Protein A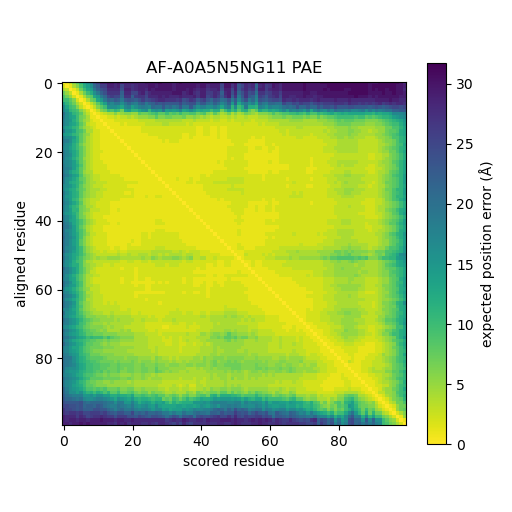F-A0A5N5NG11-F1 (afdb_monomer)

Solvent-accessible surface area (backbone atoms only — not comparable to full-atom values): 6204 Å² total; per-residue (Å²): 137,79,80,78,73,80,73,82,86,80,79,91,73,56,67,69,59,54,29,53,52,42,25,51,55,36,39,76,66,55,22,45,72,70,60,15,49,54,51,20,50,53,16,44,54,23,41,76,70,71,39,58,91,59,7,70,76,44,50,68,60,53,52,50,32,38,77,69,67,76,37,72,50,73,73,58,83,33,79,45,78,78,50,102,89,43,71,47,78,36,82,55,87,87,75,79,95,76,90,129

pLDDT: mean 90.29, std 13.8, range [43.03, 98.75]

Radius of gyration: 19.63 Å; Cα contacts (8 Å, |Δi|>4): 87; chains: 1; bounding box: 60×27×59 Å

Secondary structure (DSSP, 8-state):
-PPPPPPP------HHHHHHHHHHHHHHTT--HHHHHHHHHHHHHHHHTT-GGGSGGGHHHHHHHHHTTSS-TT--PEEEEEETTEEEEESS----S---

Structure (mmCIF, N/CA/C/O backbone):
data_AF-A0A5N5NG11-F1
#
_entry.id   AF-A0A5N5NG11-F1
#
loop_
_atom_site.group_PDB
_atom_site.id
_atom_site.type_symbol
_atom_site.label_atom_id
_atom_site.label_alt_id
_atom_site.label_comp_id
_atom_site.label_asym_id
_atom_site.label_entity_id
_atom_site.label_seq_id
_atom_site.pdbx_PDB_ins_code
_atom_site.Cartn_x
_atom_site.Cartn_y
_atom_site.Cartn_z
_atom_site.occupancy
_atom_site.B_iso_or_equiv
_atom_site.auth_seq_id
_atom_site.auth_comp_id
_atom_site.auth_asym_id
_atom_site.auth_atom_id
_atom_site.pdbx_PDB_model_num
ATOM 1 N N . MET A 1 1 ? 38.436 17.650 -20.817 1.00 43.34 1 MET A N 1
ATOM 2 C CA . MET A 1 1 ? 37.715 16.374 -21.008 1.00 43.34 1 MET A CA 1
ATOM 3 C C . MET A 1 1 ? 37.073 15.990 -19.678 1.00 43.34 1 MET A C 1
ATOM 5 O O . MET A 1 1 ? 37.594 15.136 -18.976 1.00 43.34 1 MET A O 1
ATOM 9 N N . ALA A 1 2 ? 36.013 16.697 -19.277 1.00 46.56 2 ALA A N 1
ATOM 10 C CA . ALA A 1 2 ? 35.226 16.328 -18.103 1.00 46.56 2 ALA A CA 1
ATOM 11 C C . ALA A 1 2 ? 34.147 15.345 -18.569 1.00 46.56 2 ALA A C 1
ATOM 13 O O . ALA A 1 2 ? 33.398 15.654 -19.493 1.00 46.56 2 ALA A O 1
ATOM 14 N N . SER A 1 3 ? 34.151 14.146 -17.990 1.00 52.22 3 SER A N 1
ATOM 15 C CA . SER A 1 3 ? 33.179 13.089 -18.255 1.00 52.22 3 SER A CA 1
ATOM 16 C C . SER A 1 3 ? 31.775 13.593 -17.930 1.00 52.22 3 SER A C 1
ATOM 18 O O . SER A 1 3 ? 31.514 13.973 -16.791 1.00 52.22 3 SER A O 1
ATOM 20 N N . SER A 1 4 ? 30.887 13.594 -18.926 1.00 56.78 4 SER A N 1
ATOM 21 C CA . SER A 1 4 ? 29.443 13.695 -18.716 1.00 56.78 4 SER A CA 1
ATOM 22 C C . SER A 1 4 ? 29.047 12.577 -17.754 1.00 56.78 4 SER A C 1
ATOM 24 O O . SER A 1 4 ? 29.285 11.406 -18.048 1.00 56.78 4 SER A O 1
ATOM 26 N N . LEU A 1 5 ? 28.526 12.924 -16.579 1.00 62.59 5 LEU A N 1
ATOM 27 C CA . LEU A 1 5 ? 27.795 11.965 -15.760 1.00 62.59 5 LEU A CA 1
ATOM 28 C C . LEU A 1 5 ? 26.541 11.613 -16.565 1.00 62.59 5 LEU A C 1
ATOM 30 O O . LEU A 1 5 ? 25.843 12.521 -17.010 1.00 62.59 5 LEU A O 1
ATOM 34 N N . ASP A 1 6 ? 26.324 10.326 -16.829 1.00 65.25 6 ASP A N 1
ATOM 35 C CA . ASP A 1 6 ? 25.105 9.830 -17.471 1.00 65.25 6 ASP A CA 1
ATOM 36 C C . ASP A 1 6 ? 23.903 10.390 -16.700 1.00 65.25 6 ASP A C 1
ATOM 38 O O . ASP A 1 6 ? 23.761 10.139 -15.498 1.00 65.25 6 ASP A O 1
ATOM 42 N N . GLU A 1 7 ? 23.061 11.189 -17.359 1.00 64.69 7 GLU A N 1
ATOM 43 C CA . GLU A 1 7 ? 21.791 11.591 -16.762 1.00 64.69 7 GLU A CA 1
ATOM 44 C C . GLU A 1 7 ? 20.988 10.324 -16.446 1.00 64.69 7 GLU A C 1
ATOM 46 O O . GLU A 1 7 ? 20.955 9.392 -17.260 1.00 64.69 7 GLU A O 1
ATOM 51 N N . PRO A 1 8 ? 20.349 10.245 -15.265 1.00 70.31 8 PRO A N 1
ATOM 52 C CA . PRO A 1 8 ? 19.557 9.081 -14.919 1.00 70.31 8 PRO A CA 1
ATOM 53 C C . PRO A 1 8 ? 18.483 8.886 -15.989 1.00 70.31 8 PRO A C 1
ATOM 55 O O . PRO A 1 8 ? 17.636 9.746 -16.214 1.00 70.31 8 PRO A O 1
ATOM 58 N N . LYS A 1 9 ? 18.537 7.740 -16.667 1.00 85.00 9 LYS A N 1
ATOM 59 C CA . LYS A 1 9 ? 17.586 7.389 -17.717 1.00 85.00 9 LYS A CA 1
ATOM 60 C C . LYS A 1 9 ? 16.188 7.245 -17.114 1.00 85.00 9 LYS A C 1
ATOM 62 O O . LYS A 1 9 ? 15.869 6.221 -16.512 1.00 85.00 9 LYS A O 1
ATOM 67 N N . THR A 1 10 ? 15.354 8.263 -17.289 1.00 88.38 10 THR A N 1
ATOM 68 C CA . THR A 1 10 ? 13.952 8.247 -16.860 1.00 88.38 10 THR A CA 1
ATOM 69 C C . THR A 1 10 ? 13.092 7.475 -17.859 1.00 88.38 10 THR A C 1
ATOM 71 O O . THR A 1 10 ? 13.306 7.530 -19.070 1.00 88.38 10 THR A O 1
ATOM 74 N N . VAL A 1 11 ? 12.096 6.751 -17.348 1.00 91.88 11 VAL A N 1
ATOM 75 C CA . VAL A 1 11 ? 11.072 6.078 -18.153 1.00 91.88 11 VAL A CA 1
ATOM 76 C C . VAL A 1 11 ? 9.715 6.635 -17.752 1.00 91.88 11 VAL A C 1
ATOM 78 O O . VAL A 1 11 ? 9.373 6.645 -16.572 1.00 91.88 11 VAL A O 1
ATOM 81 N N . HIS A 1 12 ? 8.940 7.087 -18.735 1.00 94.12 12 HIS A N 1
ATOM 82 C CA . HIS A 1 12 ? 7.559 7.493 -18.512 1.00 94.12 12 HIS A CA 1
ATOM 83 C C . HIS A 1 12 ? 6.645 6.274 -18.569 1.00 94.12 12 HIS A C 1
ATOM 85 O O . HIS A 1 12 ? 6.713 5.470 -19.498 1.00 94.12 12 HIS A O 1
ATOM 91 N N . VAL A 1 13 ? 5.772 6.165 -17.577 1.00 96.12 13 VAL A N 1
ATOM 92 C CA . VAL A 1 13 ? 4.762 5.113 -17.471 1.00 96.12 13 VAL A CA 1
ATOM 93 C C . VAL A 1 13 ? 3.390 5.758 -17.346 1.00 96.12 13 VAL A C 1
ATOM 95 O O . VAL A 1 13 ? 3.260 6.847 -16.783 1.00 96.12 13 VAL A O 1
ATOM 98 N N . ARG A 1 14 ? 2.352 5.105 -17.875 1.00 98.19 14 ARG A N 1
ATOM 99 C CA . ARG A 1 14 ? 0.979 5.560 -17.634 1.00 98.19 14 ARG A CA 1
ATOM 100 C C . ARG A 1 14 ? 0.632 5.284 -16.176 1.00 98.19 14 ARG A C 1
ATOM 102 O O . ARG A 1 14 ? 1.035 4.264 -15.619 1.00 98.19 14 ARG A O 1
ATOM 109 N N . HIS A 1 15 ? -0.150 6.171 -15.570 1.00 97.81 15 HIS A N 1
ATOM 110 C CA . HIS A 1 15 ? -0.534 6.023 -14.166 1.00 97.81 15 HIS A CA 1
ATOM 111 C C . HIS A 1 15 ? -1.332 4.733 -13.913 1.00 97.81 15 HIS A C 1
ATOM 113 O O . HIS A 1 15 ? -1.215 4.138 -12.849 1.00 97.81 15 HIS A O 1
ATOM 119 N N . GLU A 1 16 ? -2.098 4.276 -14.906 1.00 98.50 16 GLU A N 1
ATOM 120 C CA . GLU A 1 16 ? -2.859 3.023 -14.868 1.00 98.50 16 GLU A CA 1
ATOM 121 C C . GLU A 1 16 ? -1.932 1.807 -14.734 1.00 98.50 16 GLU A C 1
ATOM 123 O O . GLU A 1 16 ? -2.146 0.946 -13.882 1.00 98.50 16 GLU A O 1
ATOM 128 N N . ASP A 1 17 ? -0.852 1.780 -15.523 1.00 98.50 17 ASP A N 1
ATOM 129 C CA . ASP A 1 17 ? 0.143 0.707 -15.485 1.00 98.50 17 ASP A CA 1
ATOM 130 C C . ASP A 1 17 ? 0.917 0.734 -14.156 1.00 98.50 17 ASP A C 1
ATOM 132 O O . ASP A 1 17 ? 1.170 -0.312 -13.557 1.00 98.50 17 ASP A O 1
ATOM 136 N N . ALA A 1 18 ? 1.254 1.931 -13.658 1.00 98.00 18 ALA A N 1
ATOM 137 C CA . ALA A 1 18 ? 1.916 2.104 -12.365 1.00 98.00 18 ALA A CA 1
ATOM 138 C C . ALA A 1 18 ? 1.035 1.636 -11.195 1.00 98.00 18 ALA A C 1
ATOM 140 O O . ALA A 1 18 ? 1.527 0.974 -10.278 1.00 98.00 18 ALA A O 1
ATOM 141 N N . GLN A 1 19 ? -0.267 1.934 -11.240 1.00 98.69 19 GLN A N 1
ATOM 142 C CA . GLN A 1 19 ? -1.216 1.491 -10.224 1.00 98.69 19 GLN A CA 1
ATOM 143 C C . GLN A 1 19 ? -1.369 -0.033 -10.249 1.00 98.69 19 GLN A C 1
ATOM 145 O O . GLN A 1 19 ? -1.201 -0.670 -9.211 1.00 98.69 19 GLN A O 1
ATOM 150 N N . ALA A 1 20 ? -1.589 -0.628 -11.426 1.00 98.62 20 ALA A N 1
ATOM 151 C CA . ALA A 1 20 ? -1.698 -2.080 -11.573 1.00 98.62 20 ALA A CA 1
ATOM 152 C C . ALA A 1 20 ? -0.429 -2.805 -11.085 1.00 98.62 20 ALA A C 1
ATOM 154 O O . ALA A 1 20 ? -0.509 -3.835 -10.411 1.00 98.62 20 ALA A O 1
ATOM 155 N N . PHE A 1 21 ? 0.749 -2.244 -11.369 1.00 98.44 21 PHE A N 1
ATOM 156 C CA . PHE A 1 21 ? 2.023 -2.765 -10.880 1.00 98.44 21 PHE A CA 1
ATOM 157 C C . PHE A 1 21 ? 2.134 -2.703 -9.349 1.00 98.44 21 PHE A C 1
ATOM 159 O O . PHE A 1 21 ? 2.499 -3.694 -8.709 1.00 98.44 21 PHE A O 1
ATOM 166 N N . ALA A 1 22 ? 1.789 -1.563 -8.746 1.00 98.56 22 ALA A N 1
ATOM 167 C CA . ALA A 1 22 ? 1.803 -1.396 -7.296 1.00 98.56 22 ALA A CA 1
ATOM 168 C C . ALA A 1 22 ? 0.810 -2.341 -6.596 1.00 98.56 22 ALA A C 1
ATOM 170 O O . ALA A 1 22 ? 1.173 -2.995 -5.616 1.00 98.56 22 ALA A O 1
ATOM 171 N N . GLU A 1 23 ? -0.410 -2.472 -7.124 1.00 98.75 23 GLU A N 1
ATOM 172 C CA . GLU A 1 23 ? -1.426 -3.404 -6.623 1.00 98.75 23 GLU A CA 1
ATOM 173 C C . GLU A 1 23 ? -0.932 -4.854 -6.660 1.00 98.75 23 GLU A C 1
ATOM 175 O O . GLU A 1 23 ? -1.103 -5.582 -5.680 1.00 98.75 23 GLU A O 1
ATOM 180 N N . ALA A 1 24 ? -0.290 -5.268 -7.757 1.00 98.69 24 ALA A N 1
ATOM 181 C CA . ALA A 1 24 ? 0.252 -6.616 -7.899 1.00 98.69 24 ALA A CA 1
ATOM 182 C C . ALA A 1 24 ? 1.351 -6.905 -6.863 1.00 98.69 24 ALA A C 1
ATOM 184 O O . ALA A 1 24 ? 1.353 -7.974 -6.250 1.00 98.69 24 ALA A O 1
ATOM 185 N N . ILE A 1 25 ? 2.252 -5.946 -6.611 1.00 98.31 25 ILE A N 1
ATOM 186 C CA . ILE A 1 25 ? 3.288 -6.076 -5.573 1.00 98.31 25 ILE A CA 1
ATOM 187 C C . ILE A 1 25 ? 2.655 -6.227 -4.187 1.00 98.31 25 ILE A C 1
ATOM 189 O O . ILE A 1 25 ? 3.048 -7.114 -3.427 1.00 98.31 25 ILE A O 1
ATOM 193 N N . LEU A 1 26 ? 1.687 -5.373 -3.851 1.00 98.31 26 LEU A N 1
ATOM 194 C CA . LEU A 1 26 ? 1.013 -5.390 -2.550 1.00 98.31 26 LEU A CA 1
ATOM 195 C C . LEU A 1 26 ? 0.297 -6.729 -2.321 1.00 98.31 26 LEU A C 1
ATOM 197 O O . LEU A 1 26 ? 0.502 -7.369 -1.287 1.00 98.31 26 LEU A O 1
ATOM 201 N N . GLN A 1 27 ? -0.464 -7.198 -3.312 1.00 98.12 27 GLN A N 1
ATOM 202 C CA . GLN A 1 27 ? -1.175 -8.479 -3.251 1.00 98.12 27 GLN A CA 1
ATOM 203 C C . GLN A 1 27 ? -0.216 -9.669 -3.147 1.00 98.12 27 GLN A C 1
ATOM 205 O O . GLN A 1 27 ? -0.439 -10.571 -2.339 1.00 98.12 27 GLN A O 1
ATOM 210 N N . ALA A 1 28 ? 0.901 -9.648 -3.882 1.00 97.38 28 ALA A N 1
ATOM 211 C CA . ALA A 1 28 ? 1.937 -10.677 -3.780 1.00 97.38 28 ALA A CA 1
ATOM 212 C C . ALA A 1 28 ? 2.584 -10.748 -2.382 1.00 97.38 28 ALA A C 1
ATOM 214 O O . ALA A 1 28 ? 3.141 -11.780 -2.014 1.00 97.38 28 ALA A O 1
ATOM 215 N N . ASN A 1 29 ? 2.487 -9.677 -1.588 1.00 96.62 29 ASN A N 1
ATOM 216 C CA . ASN A 1 29 ? 2.952 -9.626 -0.199 1.00 96.62 29 ASN A CA 1
ATOM 217 C C . ASN A 1 29 ? 1.801 -9.780 0.818 1.00 96.62 29 ASN A C 1
ATOM 219 O O . ASN A 1 29 ? 1.975 -9.494 2.002 1.00 96.62 29 ASN A O 1
ATOM 223 N N . GLY A 1 30 ? 0.639 -10.270 0.376 1.00 95.50 30 GLY A N 1
ATOM 224 C CA . GLY A 1 30 ? -0.464 -10.682 1.243 1.00 95.50 30 GLY A CA 1
ATOM 225 C C . GLY A 1 30 ? -1.455 -9.582 1.616 1.00 95.50 30 GLY A C 1
ATOM 226 O O . GLY A 1 30 ? -2.306 -9.835 2.469 1.00 95.50 30 GLY A O 1
ATOM 227 N N . VAL A 1 31 ? -1.359 -8.396 1.006 1.00 97.00 31 VAL A N 1
ATOM 228 C CA . VAL A 1 31 ? -2.346 -7.320 1.182 1.00 97.00 31 VAL A CA 1
ATOM 229 C C . VAL A 1 31 ? -3.643 -7.694 0.461 1.00 97.00 31 VAL A C 1
ATOM 231 O O . VAL A 1 31 ? -3.599 -8.219 -0.653 1.00 97.00 31 VAL A O 1
ATOM 234 N N . SER A 1 32 ? -4.801 -7.441 1.082 1.00 95.75 32 SER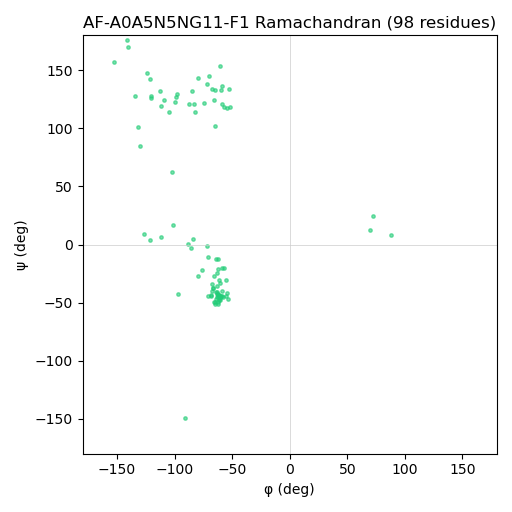 A N 1
ATOM 235 C CA . SER A 1 32 ? -6.103 -7.683 0.442 1.00 95.75 32 SER A CA 1
ATOM 236 C C . SER A 1 32 ? -6.253 -6.847 -0.835 1.00 95.75 32 SER A C 1
ATOM 238 O O . SER A 1 32 ? -5.647 -5.785 -0.971 1.00 95.75 32 SER A O 1
ATOM 240 N N . LYS A 1 33 ? -7.065 -7.316 -1.789 1.00 96.88 33 LYS A N 1
ATOM 241 C CA . LYS A 1 33 ? -7.287 -6.609 -3.061 1.00 96.88 33 LYS A CA 1
ATOM 242 C C . LYS A 1 33 ? -7.769 -5.169 -2.841 1.00 96.88 33 LYS A C 1
ATOM 244 O O . LYS A 1 33 ? -7.253 -4.252 -3.473 1.00 96.88 33 LYS A O 1
ATOM 249 N N . ASP A 1 34 ? -8.710 -4.981 -1.921 1.00 96.38 34 ASP A N 1
ATOM 250 C CA . ASP A 1 34 ? -9.314 -3.675 -1.652 1.00 96.38 34 ASP A CA 1
ATOM 251 C C . ASP A 1 34 ? -8.301 -2.718 -1.004 1.00 96.38 34 ASP A C 1
ATOM 253 O O . ASP A 1 34 ? -8.136 -1.584 -1.460 1.00 96.38 34 ASP A O 1
ATOM 257 N N . ASN A 1 35 ? -7.527 -3.197 -0.022 1.00 96.56 35 ASN A N 1
ATOM 258 C CA . ASN A 1 35 ? -6.462 -2.401 0.592 1.00 96.56 35 ASN A CA 1
ATOM 259 C C . ASN A 1 35 ? -5.331 -2.105 -0.401 1.00 96.56 35 ASN A C 1
ATOM 261 O O . ASN A 1 35 ? -4.789 -0.999 -0.406 1.00 96.56 35 ASN A O 1
ATOM 265 N N . ALA A 1 36 ? -4.993 -3.054 -1.278 1.00 98.00 36 ALA A N 1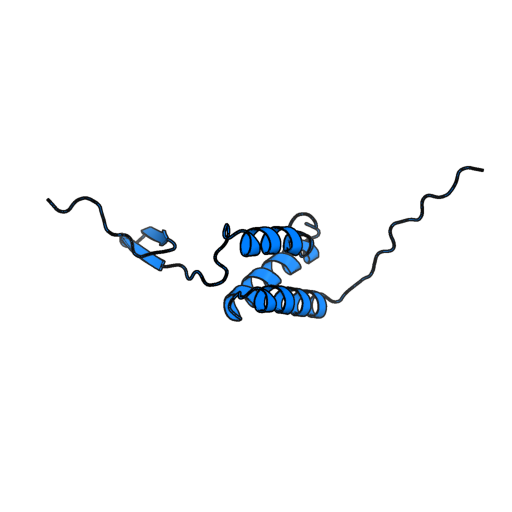
ATOM 266 C CA . ALA A 1 36 ? -3.992 -2.850 -2.315 1.00 98.00 36 ALA A CA 1
ATOM 267 C C . ALA A 1 36 ? -4.402 -1.729 -3.281 1.00 98.00 36 ALA A C 1
ATOM 269 O O . ALA A 1 36 ? -3.574 -0.865 -3.568 1.00 98.00 36 ALA A O 1
ATOM 270 N N . ALA A 1 37 ? -5.667 -1.696 -3.713 1.00 98.25 37 ALA A N 1
ATOM 271 C CA . ALA A 1 37 ? -6.197 -0.639 -4.575 1.00 98.25 37 ALA A CA 1
ATOM 272 C C . ALA A 1 37 ? -6.154 0.742 -3.894 1.00 98.25 37 ALA A C 1
ATOM 274 O O . ALA A 1 37 ? -5.724 1.723 -4.506 1.00 98.25 37 ALA A O 1
ATOM 275 N N . ILE A 1 38 ? -6.523 0.824 -2.609 1.00 97.94 38 ILE A N 1
ATOM 276 C CA . ILE A 1 38 ? -6.455 2.071 -1.826 1.00 97.94 38 ILE A CA 1
ATOM 277 C C . ILE A 1 38 ? -5.008 2.571 -1.713 1.00 97.94 38 ILE A C 1
ATOM 279 O O . ILE A 1 38 ? -4.729 3.741 -1.989 1.00 97.94 38 ILE A O 1
ATOM 283 N N . ILE A 1 39 ? -4.079 1.691 -1.324 1.00 97.81 39 ILE A N 1
ATOM 284 C CA . ILE A 1 39 ? -2.667 2.048 -1.137 1.00 97.81 39 ILE A CA 1
ATOM 285 C C . ILE A 1 39 ? -2.047 2.460 -2.475 1.00 97.81 39 ILE A C 1
ATOM 287 O O . ILE A 1 39 ? -1.461 3.537 -2.562 1.00 97.81 39 ILE A O 1
ATOM 291 N N . ALA A 1 40 ? -2.190 1.640 -3.520 1.00 98.50 40 ALA A N 1
ATOM 292 C CA . ALA A 1 40 ? -1.633 1.920 -4.841 1.00 98.50 40 ALA A CA 1
ATOM 293 C C . ALA A 1 40 ? -2.179 3.228 -5.425 1.00 98.50 40 ALA A C 1
ATOM 295 O O . ALA A 1 40 ? -1.398 4.050 -5.907 1.00 98.50 40 ALA A O 1
ATOM 296 N N . GLY A 1 41 ? -3.490 3.461 -5.309 1.00 98.44 41 GLY A N 1
ATOM 297 C CA . GLY A 1 41 ? -4.112 4.719 -5.710 1.00 98.44 41 GLY A CA 1
ATOM 298 C C . GLY A 1 41 ? -3.510 5.918 -4.973 1.00 98.44 41 GLY A C 1
ATOM 299 O O . GLY A 1 41 ? -3.160 6.912 -5.605 1.00 98.44 41 GLY A O 1
ATOM 300 N N . GLY A 1 42 ? -3.309 5.818 -3.656 1.00 98.38 42 GLY A N 1
ATOM 301 C CA . GLY A 1 42 ? -2.666 6.870 -2.861 1.00 98.38 42 GLY A CA 1
ATOM 302 C C . GLY A 1 42 ? -1.231 7.182 -3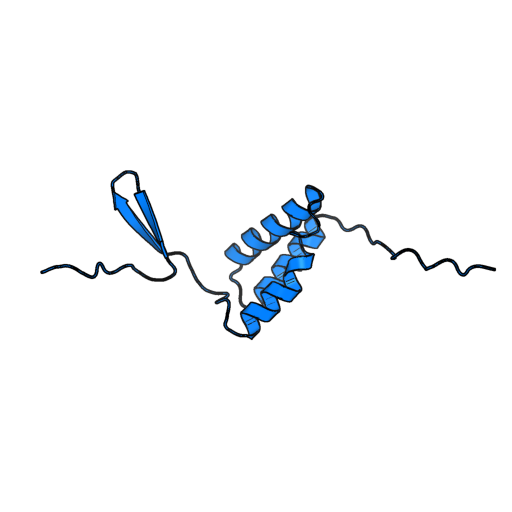.299 1.00 98.38 42 GLY A C 1
ATOM 303 O O . GLY A 1 42 ? -0.880 8.354 -3.443 1.00 98.38 42 GLY A O 1
ATOM 304 N N . LEU A 1 43 ? -0.425 6.146 -3.560 1.00 98.44 43 LEU A N 1
ATOM 305 C CA . LEU A 1 43 ? 0.958 6.297 -4.024 1.00 98.44 43 LEU A CA 1
ATOM 306 C C . LEU A 1 43 ? 1.014 6.949 -5.414 1.00 98.44 43 LEU A C 1
ATOM 308 O O . LEU A 1 43 ? 1.692 7.957 -5.594 1.00 98.44 43 LEU A O 1
ATOM 312 N N . VAL A 1 44 ? 0.241 6.449 -6.379 1.00 98.31 44 VAL A N 1
ATOM 313 C CA . VAL A 1 44 ? 0.213 7.010 -7.741 1.00 98.31 44 VAL A CA 1
ATOM 314 C C . VAL A 1 44 ? -0.310 8.447 -7.745 1.00 98.31 44 VAL A C 1
ATOM 316 O O . VAL A 1 44 ? 0.190 9.294 -8.480 1.00 98.31 44 VAL A O 1
ATOM 319 N N . GLN A 1 45 ? -1.280 8.770 -6.889 1.00 98.25 45 GLN A N 1
ATOM 320 C CA . GLN A 1 45 ? -1.756 10.144 -6.728 1.00 98.25 45 GLN A CA 1
ATOM 321 C C . GLN A 1 45 ? -0.695 11.082 -6.129 1.00 98.25 45 GLN A C 1
ATOM 323 O O . GLN A 1 45 ? -0.757 12.286 -6.375 1.00 98.25 45 GLN A O 1
ATOM 328 N N . ALA A 1 46 ? 0.261 10.578 -5.344 1.00 98.19 46 ALA A N 1
ATOM 329 C CA . ALA A 1 46 ? 1.399 11.378 -4.894 1.00 98.19 46 ALA A CA 1
ATOM 330 C C . ALA A 1 46 ? 2.371 11.661 -6.052 1.00 98.19 46 ALA A C 1
ATOM 332 O O . ALA A 1 46 ? 2.744 12.820 -6.239 1.00 98.19 46 ALA A O 1
ATOM 333 N N . ASP A 1 47 ? 2.683 10.654 -6.878 1.00 97.56 47 ASP A N 1
ATOM 334 C CA . ASP A 1 47 ? 3.513 10.823 -8.084 1.00 97.56 47 ASP A CA 1
ATOM 335 C C . ASP A 1 47 ? 2.871 11.808 -9.077 1.00 97.56 47 ASP A C 1
ATOM 337 O O . ASP A 1 47 ? 3.518 12.738 -9.552 1.00 97.56 47 ASP A O 1
ATOM 341 N N . LEU A 1 48 ? 1.562 11.689 -9.335 1.00 97.50 48 LEU A N 1
ATOM 342 C CA . LEU A 1 48 ? 0.831 12.600 -10.230 1.00 97.50 48 LEU A CA 1
ATOM 343 C C . LEU A 1 48 ? 0.794 14.053 -9.733 1.00 97.50 48 LEU A C 1
ATOM 345 O O . LEU A 1 48 ? 0.629 14.973 -10.532 1.00 97.50 48 LEU A O 1
ATOM 349 N N . ARG A 1 49 ? 0.943 14.271 -8.422 1.00 97.69 49 ARG A N 1
ATOM 350 C CA . ARG A 1 49 ? 1.051 15.609 -7.819 1.00 97.69 49 ARG A CA 1
ATOM 351 C C . ARG A 1 49 ? 2.493 16.124 -7.762 1.00 97.69 49 ARG A C 1
ATOM 353 O O . ARG A 1 49 ? 2.703 17.222 -7.254 1.00 97.69 49 ARG A O 1
ATOM 360 N N . GLY A 1 50 ? 3.468 15.355 -8.254 1.00 96.00 50 GLY A N 1
ATOM 361 C CA . GLY A 1 50 ? 4.893 15.690 -8.203 1.00 96.00 50 GLY A CA 1
ATOM 362 C C . GLY A 1 50 ? 5.504 15.573 -6.804 1.00 96.00 50 GLY A C 1
ATOM 363 O O . GLY A 1 50 ? 6.476 16.260 -6.494 1.00 96.00 50 GLY A O 1
ATOM 364 N N . VAL A 1 51 ? 4.915 14.752 -5.924 1.00 96.12 51 VAL A N 1
ATOM 365 C CA . VAL A 1 51 ? 5.431 14.478 -4.572 1.00 96.12 51 VAL A CA 1
ATOM 366 C C . VAL A 1 51 ? 6.123 13.117 -4.567 1.00 96.12 51 VAL A C 1
ATOM 368 O O . VAL A 1 51 ? 5.726 12.189 -3.859 1.00 96.12 51 VAL A O 1
ATOM 371 N N . ASP A 1 52 ? 7.188 13.011 -5.357 1.00 89.69 52 ASP A N 1
ATOM 372 C CA . ASP A 1 52 ? 7.869 11.745 -5.653 1.00 89.69 52 ASP A CA 1
ATOM 373 C C . ASP A 1 52 ? 8.324 11.007 -4.388 1.00 89.69 52 ASP A C 1
ATOM 375 O O . ASP A 1 52 ? 8.335 9.786 -4.344 1.00 89.69 52 ASP A O 1
ATOM 379 N N . SER A 1 53 ? 8.655 11.720 -3.305 1.00 94.88 53 SER A N 1
ATOM 380 C CA . SER A 1 53 ? 9.065 11.129 -2.019 1.00 94.88 53 SER A CA 1
ATOM 381 C C . SER A 1 53 ? 7.979 10.297 -1.317 1.00 94.88 53 SER A C 1
ATOM 383 O O . SER A 1 53 ? 8.290 9.587 -0.356 1.00 94.88 53 SER A O 1
ATOM 385 N N . HIS A 1 54 ? 6.726 10.388 -1.768 1.00 96.25 54 HIS A N 1
ATOM 386 C CA . HIS A 1 54 ? 5.560 9.724 -1.180 1.00 96.25 54 HIS A CA 1
ATOM 387 C C . HIS A 1 54 ? 4.831 8.791 -2.159 1.00 96.25 54 HIS A C 1
ATOM 389 O O . HIS A 1 54 ? 3.802 8.227 -1.787 1.00 96.25 54 HIS A O 1
ATOM 395 N N . GLY A 1 55 ? 5.347 8.622 -3.378 1.00 97.44 55 GLY A N 1
ATOM 396 C CA . GLY A 1 55 ? 4.722 7.802 -4.409 1.00 97.44 55 GLY A CA 1
ATOM 397 C C . GLY A 1 55 ? 5.182 6.350 -4.425 1.00 97.44 55 GLY A C 1
ATOM 398 O O . GLY A 1 55 ? 5.528 5.767 -3.391 1.00 97.44 55 GLY A O 1
ATOM 399 N N . ILE A 1 56 ? 5.191 5.727 -5.605 1.00 97.06 56 ILE A N 1
ATOM 400 C CA . ILE A 1 56 ? 5.487 4.287 -5.750 1.00 97.06 56 ILE A CA 1
ATOM 401 C C . ILE A 1 56 ? 6.869 3.885 -5.206 1.00 97.06 56 ILE A C 1
ATOM 403 O O . ILE A 1 56 ? 7.081 2.727 -4.836 1.00 97.06 56 ILE A O 1
ATOM 407 N N . ASN A 1 57 ? 7.795 4.837 -5.063 1.00 96.12 57 ASN A N 1
ATOM 408 C CA . ASN A 1 57 ? 9.104 4.617 -4.444 1.00 96.12 57 ASN A CA 1
ATOM 409 C C . ASN A 1 57 ? 9.039 4.184 -2.963 1.00 96.12 57 ASN A C 1
ATOM 411 O O . ASN A 1 57 ? 10.043 3.722 -2.416 1.00 96.12 57 ASN A O 1
ATOM 415 N N . ARG A 1 58 ? 7.877 4.296 -2.304 1.00 97.81 58 ARG A N 1
ATOM 416 C CA . ARG A 1 58 ? 7.650 3.834 -0.926 1.00 97.81 58 ARG A CA 1
ATOM 417 C C . ARG A 1 58 ? 7.489 2.319 -0.822 1.00 97.81 58 ARG A C 1
ATOM 419 O O . ARG A 1 58 ? 7.728 1.767 0.258 1.00 97.81 58 ARG A O 1
ATOM 426 N N . LEU A 1 59 ? 7.130 1.641 -1.916 1.00 97.81 59 LEU A N 1
ATOM 427 C CA . LEU A 1 59 ? 6.838 0.204 -1.924 1.00 97.81 59 LEU A CA 1
ATOM 428 C C . LEU A 1 59 ? 7.968 -0.651 -1.323 1.00 97.81 59 LEU A C 1
ATOM 430 O O . LEU A 1 59 ? 7.663 -1.455 -0.442 1.00 97.81 59 LEU A O 1
ATOM 434 N N . PRO A 1 60 ? 9.262 -0.475 -1.666 1.00 97.50 60 PRO A N 1
ATOM 435 C CA . PRO A 1 60 ? 10.335 -1.266 -1.062 1.00 97.50 60 PRO A CA 1
ATOM 436 C C . PRO A 1 60 ? 10.353 -1.208 0.472 1.00 97.50 60 PRO A C 1
ATOM 438 O O . PRO A 1 60 ? 10.507 -2.242 1.127 1.00 97.50 60 PRO A O 1
ATOM 441 N N . SER A 1 61 ? 10.135 -0.022 1.053 1.00 97.25 61 SER A N 1
ATOM 442 C CA . SER A 1 61 ? 10.084 0.167 2.507 1.00 97.25 61 SER A CA 1
ATOM 443 C C . SER A 1 61 ? 8.852 -0.497 3.124 1.00 97.25 61 SER A C 1
ATOM 445 O O . SER A 1 61 ? 8.966 -1.180 4.143 1.00 97.25 61 SER A O 1
ATOM 447 N N . TYR A 1 62 ? 7.681 -0.360 2.495 1.00 97.12 62 TYR A N 1
ATOM 448 C CA . TYR A 1 62 ? 6.460 -1.025 2.961 1.00 97.12 62 TYR A CA 1
ATOM 449 C C . TYR A 1 62 ? 6.627 -2.542 2.963 1.00 97.12 62 TYR A C 1
ATOM 451 O O . TYR A 1 62 ? 6.341 -3.190 3.968 1.00 97.12 62 TYR A O 1
ATOM 459 N N . MET A 1 63 ? 7.176 -3.103 1.885 1.00 97.00 63 MET A N 1
ATOM 460 C CA . MET A 1 63 ? 7.374 -4.547 1.772 1.00 97.00 63 MET A CA 1
ATOM 461 C C . MET A 1 63 ? 8.426 -5.057 2.762 1.00 97.00 63 MET A C 1
ATOM 463 O O . MET A 1 63 ? 8.276 -6.147 3.307 1.00 97.00 63 MET A O 1
ATOM 467 N N . ALA A 1 64 ? 9.462 -4.267 3.064 1.00 97.25 64 ALA A N 1
ATOM 468 C CA . ALA A 1 64 ? 10.401 -4.598 4.135 1.00 97.25 64 ALA A CA 1
ATOM 469 C C . ALA A 1 64 ? 9.706 -4.660 5.505 1.00 97.25 64 ALA A C 1
ATOM 471 O O . ALA A 1 64 ? 9.930 -5.597 6.266 1.00 97.25 64 ALA A O 1
ATOM 472 N N . ARG A 1 65 ? 8.820 -3.705 5.808 1.00 97.44 65 ARG A N 1
ATOM 473 C CA . ARG A 1 65 ? 8.064 -3.689 7.070 1.00 97.44 65 ARG A CA 1
ATOM 474 C C . ARG A 1 65 ? 7.068 -4.844 7.177 1.00 97.44 65 ARG A C 1
ATOM 476 O O . ARG A 1 65 ? 6.948 -5.403 8.261 1.00 97.44 65 ARG A O 1
ATOM 483 N N . VAL A 1 66 ? 6.414 -5.223 6.077 1.00 95.94 66 VAL A N 1
ATOM 484 C CA . VAL A 1 66 ? 5.545 -6.412 6.025 1.00 95.94 66 VAL A CA 1
ATOM 485 C C . VAL A 1 66 ? 6.354 -7.681 6.298 1.00 95.94 66 VAL A C 1
ATOM 487 O O . VAL A 1 66 ? 6.024 -8.435 7.208 1.00 95.94 66 VAL A O 1
ATOM 490 N N . ARG A 1 67 ? 7.470 -7.889 5.586 1.00 94.25 67 ARG A N 1
ATOM 491 C CA . ARG A 1 67 ? 8.330 -9.073 5.787 1.00 94.25 67 ARG A CA 1
ATOM 492 C C . ARG A 1 67 ? 8.914 -9.166 7.196 1.00 94.25 67 ARG A C 1
ATOM 494 O O . ARG A 1 67 ? 9.085 -10.267 7.705 1.00 94.25 67 ARG A O 1
ATOM 501 N N . ASN A 1 68 ? 9.191 -8.027 7.824 1.00 97.06 68 ASN A N 1
ATOM 502 C CA . ASN A 1 68 ? 9.708 -7.965 9.190 1.00 97.06 68 ASN A CA 1
ATOM 503 C C . ASN A 1 68 ? 8.603 -8.040 10.264 1.00 97.06 68 ASN A C 1
ATOM 505 O O . ASN A 1 68 ? 8.904 -7.859 11.441 1.00 97.06 68 ASN A O 1
ATOM 509 N N . GLY A 1 69 ? 7.334 -8.245 9.887 1.00 94.31 69 GLY A N 1
ATOM 510 C CA . GLY A 1 69 ? 6.207 -8.331 10.825 1.00 94.31 69 GLY A CA 1
ATOM 511 C C . GLY A 1 69 ? 5.842 -7.010 11.513 1.00 94.31 69 GLY A C 1
ATOM 512 O O . GLY A 1 69 ? 5.077 -7.003 12.470 1.00 94.31 69 GLY A O 1
ATOM 513 N N . VAL A 1 70 ? 6.380 -5.882 11.040 1.00 96.12 70 VAL A N 1
ATOM 514 C CA . VAL A 1 70 ? 6.090 -4.537 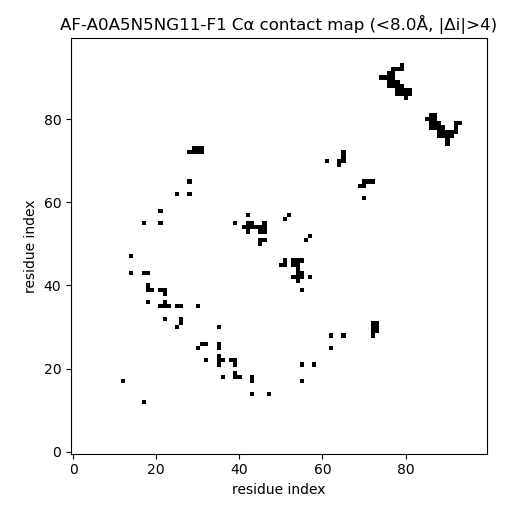11.570 1.00 96.12 70 VAL A CA 1
ATOM 515 C C . VAL A 1 70 ? 4.758 -4.005 11.033 1.00 96.12 70 VAL A C 1
ATOM 517 O O . VAL A 1 70 ? 4.128 -3.158 11.662 1.00 96.12 70 VAL A O 1
ATOM 520 N N . LEU A 1 71 ? 4.348 -4.461 9.849 1.00 94.50 71 LEU A N 1
ATOM 521 C CA . LEU A 1 71 ? 3.040 -4.184 9.264 1.00 94.50 71 LEU A CA 1
ATOM 522 C C . LEU A 1 71 ? 2.322 -5.507 9.022 1.00 94.50 71 LEU A C 1
ATOM 524 O O . LEU A 1 71 ? 2.865 -6.374 8.341 1.00 94.50 71 LEU A O 1
ATOM 528 N N . ASP A 1 72 ? 1.104 -5.631 9.541 1.00 93.94 72 ASP A N 1
ATOM 529 C CA . ASP A 1 72 ? 0.202 -6.719 9.178 1.00 93.94 72 ASP A CA 1
ATOM 530 C C . ASP A 1 72 ? -0.505 -6.359 7.859 1.00 93.94 72 ASP A C 1
ATOM 532 O O . ASP A 1 72 ? -1.267 -5.390 7.824 1.00 93.94 72 ASP A O 1
ATOM 536 N N . PRO A 1 73 ? -0.260 -7.093 6.759 1.00 93.69 73 PRO A N 1
ATOM 537 C CA . PRO A 1 73 ? -0.873 -6.797 5.468 1.00 93.69 73 PRO A CA 1
ATOM 538 C C . PRO A 1 73 ? -2.377 -7.119 5.418 1.00 93.69 73 PRO A C 1
ATOM 540 O O . PRO A 1 73 ? -3.046 -6.733 4.460 1.00 93.69 73 PRO A O 1
ATOM 543 N N . LYS A 1 74 ? -2.912 -7.822 6.423 1.00 90.62 74 LYS A N 1
ATOM 544 C CA . LYS A 1 74 ? -4.306 -8.289 6.481 1.00 90.62 74 LYS A CA 1
ATOM 545 C C . LYS A 1 74 ? -5.134 -7.588 7.555 1.00 90.62 74 LYS A C 1
ATOM 547 O O . LYS A 1 74 ? -6.265 -8.001 7.802 1.00 90.62 74 LYS A O 1
ATOM 552 N N . VAL A 1 75 ? -4.575 -6.574 8.216 1.00 91.44 75 VAL A N 1
ATOM 553 C CA . VAL A 1 75 ? -5.291 -5.844 9.261 1.00 91.44 75 VAL A CA 1
ATOM 554 C C . VAL A 1 75 ? -6.484 -5.103 8.666 1.00 91.44 75 VAL A C 1
ATOM 556 O O . VAL A 1 75 ? -6.355 -4.405 7.663 1.00 91.44 75 VAL A O 1
ATOM 559 N N . GLU A 1 76 ? -7.632 -5.227 9.323 1.00 91.50 76 GLU A N 1
ATOM 560 C CA . GLU A 1 76 ? -8.835 -4.466 9.002 1.00 91.50 76 GLU A CA 1
ATOM 561 C C . GLU A 1 76 ? -9.141 -3.498 10.156 1.00 91.50 76 GLU A C 1
ATOM 563 O O . GLU A 1 76 ? -9.096 -3.898 11.327 1.00 91.50 76 GLU A O 1
ATOM 568 N N . PRO A 1 77 ? -9.417 -2.211 9.873 1.00 92.44 77 PRO A N 1
ATOM 569 C CA . PRO A 1 77 ? -9.710 -1.238 10.913 1.00 92.44 77 PRO A CA 1
ATOM 570 C C . PRO A 1 77 ? -11.044 -1.558 11.597 1.00 92.44 77 PRO A C 1
ATOM 572 O O . PRO A 1 77 ? -12.068 -1.778 10.955 1.00 92.44 77 PRO A O 1
ATOM 575 N N . THR A 1 78 ? -11.049 -1.521 12.925 1.00 94.06 78 THR A N 1
ATOM 576 C CA . THR A 1 78 ? -12.254 -1.607 13.752 1.00 94.06 78 THR A CA 1
ATOM 577 C C . THR A 1 78 ? -12.670 -0.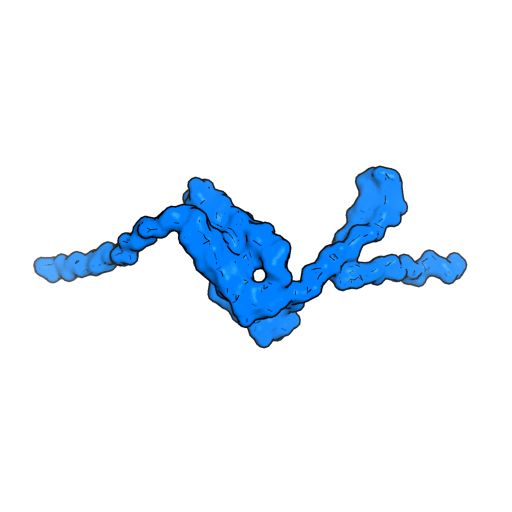205 14.179 1.00 94.06 78 THR A C 1
ATOM 579 O O . THR A 1 78 ? -11.863 0.531 14.746 1.00 94.06 78 THR A O 1
ATOM 582 N N . LEU A 1 79 ? -13.930 0.159 1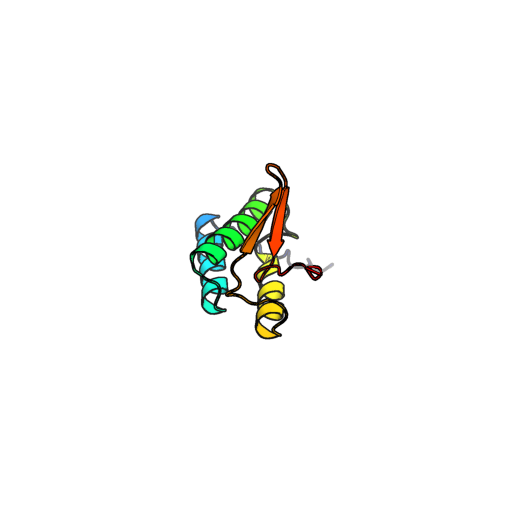3.931 1.00 94.06 79 LEU A N 1
ATOM 583 C CA . LEU A 1 79 ? -14.521 1.416 14.388 1.00 94.06 79 LEU A CA 1
ATOM 584 C C . LEU A 1 79 ? -15.368 1.174 15.643 1.00 94.06 79 LEU A C 1
ATOM 586 O O . LEU A 1 79 ? -16.332 0.411 15.614 1.00 94.06 79 LEU A O 1
ATOM 590 N N . THR A 1 80 ? -15.044 1.863 16.732 1.00 93.94 80 THR A N 1
ATOM 591 C CA . THR A 1 80 ? -15.856 1.903 17.954 1.00 93.94 80 THR A CA 1
ATOM 592 C C . THR A 1 80 ? -16.426 3.302 18.130 1.00 93.94 80 THR A C 1
ATOM 594 O O . THR A 1 80 ? -15.684 4.274 18.262 1.00 93.94 80 THR A O 1
ATOM 597 N N . GLN A 1 81 ? -17.752 3.425 18.144 1.00 93.62 81 GLN A N 1
ATOM 598 C CA . GLN A 1 81 ? -18.403 4.700 18.424 1.00 93.62 81 GLN A CA 1
ATOM 599 C C . GLN A 1 81 ? -18.301 5.018 19.921 1.00 93.62 81 GLN A C 1
ATOM 601 O O . GLN A 1 81 ? -18.756 4.238 20.754 1.00 93.62 81 GLN A O 1
ATOM 606 N N . VAL A 1 82 ? -17.706 6.163 20.255 1.00 92.25 82 VAL A N 1
ATOM 607 C CA . VAL A 1 82 ? -17.510 6.605 21.647 1.00 92.25 82 VAL A CA 1
ATOM 608 C C . VAL A 1 82 ? -18.622 7.567 22.062 1.00 92.25 82 VAL A C 1
ATOM 610 O O . VAL A 1 82 ? -19.168 7.467 23.156 1.00 92.25 82 VAL A O 1
ATOM 613 N N . THR A 1 83 ? -18.989 8.489 21.169 1.00 94.31 83 THR A N 1
ATOM 614 C CA . THR A 1 83 ? -20.117 9.420 21.327 1.00 94.31 83 THR A CA 1
ATOM 615 C C . THR A 1 83 ? -20.819 9.594 19.970 1.00 94.31 83 THR A C 1
ATOM 617 O O . THR A 1 83 ? -20.336 9.069 18.965 1.00 94.31 83 THR A O 1
ATOM 620 N N . PRO A 1 84 ? -21.936 10.341 19.864 1.00 97.19 84 PRO A N 1
ATOM 621 C CA . PRO A 1 84 ? -22.566 10.622 18.568 1.00 97.19 84 PRO A CA 1
ATOM 622 C C . PRO A 1 84 ? -21.658 11.297 17.526 1.00 97.19 84 PRO A C 1
ATOM 624 O O . PRO A 1 84 ? -21.958 11.227 16.340 1.00 97.19 84 PRO A O 1
ATOM 627 N N . VAL A 1 85 ? -20.563 11.942 17.948 1.00 96.44 85 VAL A N 1
ATOM 628 C CA . VAL A 1 85 ? -19.661 12.713 17.069 1.00 96.44 85 VAL A CA 1
ATOM 629 C C . VAL A 1 85 ? -18.188 12.301 17.190 1.00 96.44 85 VAL A C 1
ATOM 631 O O . VAL A 1 85 ? -17.317 12.971 16.643 1.00 96.44 85 VAL A O 1
ATOM 634 N N . VAL A 1 86 ? -17.889 11.209 17.902 1.00 96.75 86 VAL A N 1
ATOM 635 C CA . VAL A 1 86 ? -16.520 10.702 18.102 1.00 96.75 86 VAL A CA 1
ATOM 636 C C . VAL A 1 86 ? -16.484 9.193 17.874 1.00 96.75 86 VAL A C 1
ATOM 638 O O . VAL A 1 86 ? -17.229 8.444 18.509 1.00 96.75 86 VAL A O 1
ATOM 641 N N . GLY A 1 87 ? -15.570 8.749 17.009 1.00 94.25 87 GLY A N 1
ATOM 642 C CA . GLY A 1 87 ? -15.245 7.342 16.786 1.00 94.25 87 GLY A CA 1
ATOM 643 C C . GLY A 1 87 ? -13.767 7.063 17.056 1.00 94.25 87 GLY A C 1
ATOM 644 O O . GLY A 1 87 ? -12.906 7.881 16.737 1.00 94.25 87 GLY A O 1
ATOM 645 N N . LEU A 1 88 ? -13.481 5.905 17.642 1.00 94.19 88 LEU A N 1
ATOM 646 C CA . LEU A 1 88 ? -12.141 5.356 17.819 1.00 94.19 88 LEU A CA 1
ATOM 647 C C . LEU A 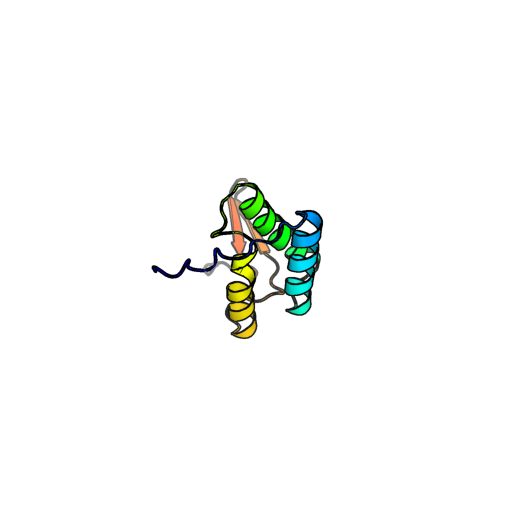1 88 ? -11.875 4.336 16.710 1.00 94.19 88 LEU A C 1
ATOM 649 O O . LEU A 1 88 ? -12.683 3.432 16.510 1.00 94.19 88 LEU A O 1
ATOM 653 N N . VAL A 1 89 ? -10.739 4.466 16.022 1.00 95.00 89 VAL A N 1
ATOM 654 C CA . VAL A 1 89 ? -10.272 3.494 15.024 1.00 95.00 89 VAL A CA 1
ATOM 655 C C . VAL A 1 89 ? -9.063 2.751 15.582 1.00 95.00 89 VAL A C 1
ATOM 657 O O . VAL A 1 89 ? -8.072 3.373 15.966 1.00 95.00 89 VAL A O 1
ATOM 660 N N . SER A 1 90 ? -9.138 1.426 15.626 1.00 93.31 90 SER A N 1
ATOM 661 C CA . SER A 1 90 ? -8.088 0.545 16.148 1.00 93.31 90 SER A CA 1
ATOM 662 C C . SER A 1 90 ? -7.941 -0.712 15.287 1.00 93.31 90 SER A C 1
ATOM 664 O O . SER A 1 90 ? -8.763 -0.987 14.421 1.00 93.31 90 SER A O 1
ATOM 666 N N . HIS A 1 91 ? -6.887 -1.496 15.516 1.00 89.88 91 HIS A N 1
ATOM 667 C CA . HIS A 1 91 ? -6.673 -2.780 14.829 1.00 89.88 91 HIS A CA 1
ATOM 668 C C . HIS A 1 91 ? -7.389 -3.966 15.508 1.00 89.88 91 HIS A C 1
ATOM 670 O O . HIS A 1 91 ? -7.279 -5.103 15.061 1.00 89.88 91 HIS A O 1
ATOM 676 N N . ALA A 1 92 ? -8.046 -3.726 16.643 1.00 85.12 92 ALA A N 1
ATOM 677 C CA . ALA A 1 92 ? -8.774 -4.717 17.427 1.00 85.12 92 ALA A CA 1
ATOM 678 C C . ALA A 1 92 ? -9.904 -4.025 18.206 1.00 85.12 92 ALA A C 1
ATOM 680 O O . ALA A 1 92 ? -9.790 -2.823 18.474 1.00 85.12 92 ALA A O 1
ATOM 681 N N . PRO A 1 93 ? -10.965 -4.748 18.607 1.00 79.12 93 PRO A N 1
ATOM 682 C CA . PRO A 1 93 ? -12.024 -4.191 19.441 1.00 79.12 93 PRO A CA 1
ATOM 683 C C . PRO A 1 93 ? -11.474 -3.535 20.711 1.00 79.12 93 PRO A C 1
ATOM 685 O O . PRO A 1 93 ? -10.620 -4.098 21.398 1.00 79.12 93 PRO A O 1
ATOM 688 N N . TYR A 1 94 ? -11.969 -2.337 21.020 1.00 77.25 94 TYR A N 1
ATOM 689 C CA . TYR A 1 94 ? -11.621 -1.633 22.247 1.00 77.25 94 TYR A CA 1
ATOM 690 C C . TYR A 1 94 ? -12.489 -2.126 23.409 1.00 77.25 94 TYR A C 1
ATOM 692 O O . TYR A 1 94 ? -13.712 -1.992 23.371 1.00 77.25 94 TYR A O 1
ATOM 700 N N . THR A 1 95 ? -11.853 -2.642 24.461 1.00 73.56 95 THR A N 1
ATOM 701 C CA . THR A 1 95 ? -12.511 -2.941 25.740 1.00 73.56 95 THR A CA 1
ATOM 702 C C . THR A 1 95 ? -12.109 -1.865 26.755 1.00 73.56 95 THR A C 1
ATOM 704 O O . THR A 1 95 ? -10.927 -1.795 27.106 1.00 73.56 95 THR A O 1
ATOM 707 N N . PRO A 1 96 ? -13.035 -1.012 27.235 1.00 69.06 96 PRO A N 1
ATOM 708 C CA . PRO A 1 96 ? -12.725 -0.015 28.255 1.00 69.06 96 PRO A CA 1
ATOM 709 C C . PRO A 1 96 ? -12.226 -0.689 29.538 1.00 69.06 96 PRO A C 1
ATOM 711 O O . PRO A 1 96 ? -12.844 -1.628 30.031 1.00 69.06 96 PRO A O 1
ATOM 714 N N . LEU A 1 97 ? -11.125 -0.191 30.107 1.00 66.50 97 LEU A N 1
ATOM 715 C CA . LEU A 1 97 ? -10.501 -0.773 31.305 1.00 66.50 97 LEU A CA 1
ATOM 716 C C . LEU A 1 97 ? -11.287 -0.546 32.611 1.00 66.50 97 LEU A C 1
ATOM 718 O O . LEU A 1 97 ? -10.868 -1.039 33.656 1.00 66.50 97 LEU A O 1
ATOM 722 N N . HIS A 1 98 ? -12.422 0.157 32.585 1.00 61.88 98 HIS A N 1
ATOM 723 C CA . HIS A 1 98 ? -13.215 0.438 33.780 1.00 61.88 98 HIS A CA 1
ATOM 724 C C . HIS A 1 98 ? -14.700 0.133 33.562 1.00 61.88 98 HIS A C 1
ATOM 726 O O . HIS A 1 98 ? -15.448 0.907 32.970 1.00 61.88 98 HIS A O 1
ATOM 732 N N . SER A 1 99 ? -15.116 -1.019 34.081 1.00 46.06 99 SER A N 1
ATOM 733 C CA 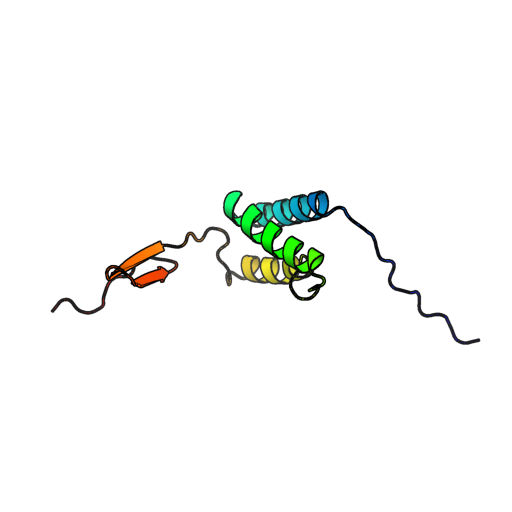. SER A 1 99 ? -16.464 -1.257 34.593 1.00 46.06 99 SER A CA 1
ATOM 734 C C . SER A 1 99 ? -16.300 -1.872 35.980 1.00 46.06 99 SER A C 1
ATOM 736 O O . SER A 1 99 ? -16.248 -3.091 36.120 1.00 46.06 99 SER A O 1
ATOM 738 N N . SER A 1 100 ? -16.142 -0.993 36.969 1.00 43.03 100 SER A N 1
ATOM 739 C CA . SER A 1 100 ? -16.343 -1.262 38.394 1.00 43.03 100 SER A CA 1
ATOM 740 C C . SER A 1 100 ? -17.257 -0.179 38.939 1.00 43.03 100 SER A C 1
ATOM 742 O O . SER A 1 100 ? -17.029 0.992 38.555 1.00 43.03 100 SER A O 1
#

Foldseek 3Di:
DDDDDPDPDDDDDDLVVQLVVQLVLLVVLPADSVVSNVQSVQQSVCVVVVVPVRHPVCSVVVSVCSVVVVDPNHFDWDWDDPDPPDIDTDSDDDDDPDDD

Sequence (100 aa):
MASSLDEPKTVHVRHEDAQAFAEAILQANGVSKDNAAIIAGGLVQADLRGVDSHGINRLPSYMARVRNGVLDPKVEPTLTQVTPVVGLVSHAPYTPLHSS

Mean predicted aligned error: 6.83 Å

Nearest PDB structures (foldseek):
  1v9n-assembly1_A-2  TM=8.777E-01  e=3.955E-04  Pyrococcus horikoshii OT3
  4fju-assembly1_B  TM=9.101E-01  e=6.993E-04  Escherichia coli str. K-12 substr. DH10B
  4h8a-assembly1_A  TM=9.336E-01  e=1.926E-03  Escherichia coli
  1xrh-assembly1_B  TM=9.255E-01  e=2.187E-03  Escherichia coli
  1wtj-assembly1_A  TM=9.348E-01  e=3.197E-03  Pseudomonas syringae pv. tomato